Protein AF-A0A355BIR5-F1 (afdb_monomer_lite)

Secondary structure (DSSP, 8-state):
--B-SSSS-B-EEETTEE-GGGT-HHHHHHHHHH--SSSEEEEEES-GGG--TT-EEEEESSSSS---EEEEESS-SSS-EEEETTTTEEEEEGGGS-SEEEEEEEEEE--

Radius of gyration: 13.98 Å; chains: 1; bounding box: 32×30×34 Å

Structure (mmCIF, N/CA/C/O backbone):
data_AF-A0A355BIR5-F1
#
_entry.id   AF-A0A355BIR5-F1
#
loop_
_atom_site.group_PDB
_atom_site.id
_atom_site.type_symbol
_atom_site.label_atom_id
_atom_site.label_alt_id
_atom_site.label_comp_id
_atom_site.label_asym_id
_atom_site.label_entity_id
_atom_site.label_seq_id
_atom_site.pdbx_PDB_ins_code
_atom_site.Cartn_x
_atom_site.Cartn_y
_atom_site.Cartn_z
_atom_site.occupancy
_atom_site.B_iso_or_equiv
_atom_site.auth_seq_id
_atom_site.auth_comp_id
_atom_site.auth_asym_id
_atom_site.auth_atom_id
_atom_site.pdbx_PDB_model_num
ATOM 1 N N . PRO A 1 1 ? -17.491 -2.756 7.747 1.00 64.12 1 PRO A N 1
ATOM 2 C CA . PRO A 1 1 ? -17.292 -2.397 9.171 1.00 64.12 1 PRO A CA 1
ATOM 3 C C . PRO A 1 1 ? -16.373 -1.174 9.250 1.00 64.12 1 PRO A C 1
ATOM 5 O O . PRO A 1 1 ? -15.393 -1.125 8.512 1.00 64.12 1 PRO A O 1
ATOM 8 N N . PHE A 1 2 ? -16.753 -0.161 10.025 1.00 85.81 2 PHE A N 1
ATOM 9 C CA . PHE A 1 2 ? -15.992 1.082 10.154 1.00 85.81 2 PHE A CA 1
ATOM 10 C C . PHE A 1 2 ? -15.253 1.104 11.483 1.00 85.81 2 PHE A C 1
ATOM 12 O O . PHE A 1 2 ? -15.829 0.734 12.502 1.00 85.81 2 PHE A O 1
ATOM 19 N N . ASP A 1 3 ? -13.998 1.535 11.453 1.00 89.69 3 ASP A N 1
ATOM 20 C CA . ASP A 1 3 ? -13.210 1.823 12.646 1.00 89.69 3 ASP A CA 1
ATOM 21 C C . ASP A 1 3 ? -13.086 3.335 12.817 1.00 89.69 3 ASP A C 1
ATOM 23 O O . ASP A 1 3 ? -12.411 4.006 12.038 1.00 89.69 3 ASP A O 1
ATOM 27 N N . GLU A 1 4 ? -13.784 3.876 13.809 1.00 91.31 4 GLU A N 1
ATOM 28 C CA . GLU A 1 4 ? -13.843 5.314 14.102 1.00 91.31 4 GLU A CA 1
ATOM 29 C C . GLU A 1 4 ? -13.064 5.692 15.361 1.00 91.31 4 GLU A C 1
ATOM 31 O O . GLU A 1 4 ? -13.099 6.841 15.801 1.00 91.31 4 GLU A O 1
ATOM 36 N N . SER A 1 5 ? -12.376 4.734 15.974 1.00 85.81 5 SER A N 1
ATOM 37 C CA . SER A 1 5 ? -11.771 4.906 17.290 1.00 85.81 5 SER A CA 1
ATOM 38 C C . SER A 1 5 ? -10.248 5.007 17.213 1.00 85.81 5 SER A C 1
ATOM 40 O O . SER A 1 5 ? -9.628 4.539 16.268 1.00 85.81 5 SER A O 1
ATOM 42 N N . GLY A 1 6 ? -9.629 5.628 18.219 1.00 85.06 6 GLY A N 1
ATOM 43 C CA . GLY A 1 6 ? -8.170 5.738 18.295 1.00 85.06 6 GLY A CA 1
ATOM 44 C C . GLY A 1 6 ? -7.538 6.671 17.252 1.00 85.06 6 GLY A C 1
ATOM 45 O O . GLY A 1 6 ? -8.212 7.456 16.588 1.00 85.06 6 GLY A O 1
ATOM 46 N N . SER A 1 7 ? -6.205 6.616 17.158 1.00 85.62 7 SER A N 1
ATOM 47 C CA . SER A 1 7 ? -5.404 7.480 16.270 1.00 85.62 7 SER A CA 1
ATOM 48 C C . SER A 1 7 ? -5.321 6.973 14.827 1.00 85.62 7 SER A C 1
ATOM 50 O O . SER A 1 7 ? -4.964 7.731 13.927 1.00 85.62 7 SER A O 1
ATOM 52 N N . TYR A 1 8 ? -5.634 5.697 14.609 1.00 91.19 8 TYR A N 1
ATOM 53 C CA . TYR A 1 8 ? -5.654 5.046 13.308 1.00 91.19 8 TYR A CA 1
ATOM 54 C C . TYR A 1 8 ? -7.089 4.599 13.068 1.00 91.19 8 TYR A C 1
ATOM 56 O O . TYR A 1 8 ? -7.567 3.726 13.771 1.00 91.19 8 TYR A O 1
ATOM 64 N N . GLN A 1 9 ? -7.766 5.223 12.103 1.00 94.12 9 GLN A N 1
ATOM 65 C CA . GLN A 1 9 ? -9.179 4.991 11.798 1.00 94.12 9 GLN A CA 1
ATOM 66 C C . GLN A 1 9 ? -9.364 4.466 10.363 1.00 94.12 9 GLN A C 1
ATOM 68 O O . GLN A 1 9 ? -8.605 4.824 9.457 1.00 94.12 9 GLN A O 1
ATOM 73 N N . TRP A 1 10 ? -10.423 3.689 10.134 1.00 95.00 10 TRP A N 1
ATOM 74 C CA . TRP A 1 10 ? -10.822 3.129 8.839 1.00 95.00 10 TRP A CA 1
ATOM 75 C C . TRP A 1 10 ? -12.324 3.286 8.607 1.00 95.00 10 TRP A C 1
ATOM 77 O O . TRP A 1 10 ? -13.115 2.350 8.752 1.00 95.00 10 TRP A O 1
ATOM 87 N N . TYR A 1 11 ? -12.724 4.490 8.204 1.00 94.94 11 TYR A N 1
ATOM 88 C CA . TYR A 1 11 ? -14.095 4.790 7.796 1.00 94.94 11 TYR A CA 1
ATOM 89 C C . TYR A 1 11 ? -14.143 5.713 6.582 1.00 94.94 11 TYR A C 1
ATOM 91 O O . TYR A 1 11 ? -13.276 6.567 6.396 1.00 94.94 11 TYR A O 1
ATOM 99 N N . TYR A 1 12 ? -15.186 5.551 5.770 1.00 95.50 12 TYR A N 1
ATOM 100 C CA . TYR A 1 12 ? -15.477 6.421 4.637 1.00 95.50 12 TYR A CA 1
ATOM 101 C C . TYR A 1 12 ? -16.989 6.630 4.550 1.00 95.50 12 TYR A C 1
ATOM 103 O O . TYR A 1 12 ? -17.711 5.772 4.045 1.00 95.50 12 TYR A O 1
ATOM 111 N N . TYR A 1 13 ? -17.468 7.769 5.048 1.00 95.56 13 TYR A N 1
ATOM 112 C CA . TYR A 1 13 ? -18.870 8.182 4.918 1.00 95.56 13 TYR A CA 1
ATOM 113 C C . TYR A 1 13 ? -19.099 9.079 3.708 1.00 95.56 13 TYR A C 1
ATOM 115 O O . TYR A 1 13 ? -20.196 9.124 3.157 1.00 95.56 13 TYR A O 1
ATOM 123 N N . GLY A 1 14 ? -18.062 9.791 3.281 1.00 95.81 14 GLY A N 1
ATOM 124 C CA . GLY A 1 14 ? -18.094 10.654 2.115 1.00 95.81 14 GLY A CA 1
ATOM 125 C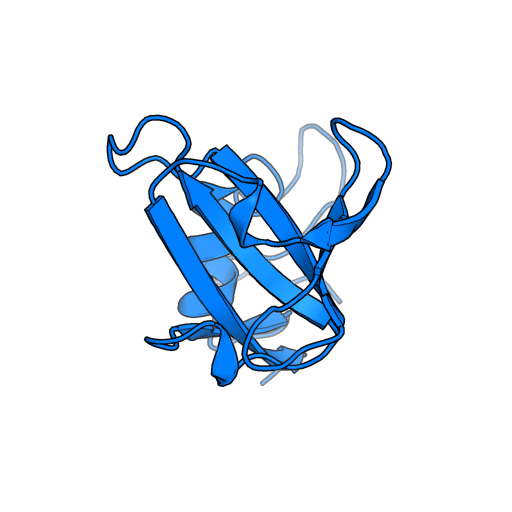 C . GLY A 1 14 ? -16.795 11.429 1.972 1.00 95.81 14 GLY A C 1
ATOM 126 O O . GLY A 1 14 ? -15.873 11.287 2.774 1.00 95.81 14 GLY A O 1
ATOM 127 N N . TYR A 1 15 ? -16.728 12.283 0.953 1.00 93.94 15 TYR A N 1
ATOM 128 C CA . TYR A 1 15 ? -15.519 13.047 0.668 1.00 93.94 15 TYR A CA 1
ATOM 129 C C . TYR A 1 15 ? -15.087 13.912 1.871 1.00 93.94 15 TYR A C 1
ATOM 131 O O . TYR A 1 15 ? -13.947 13.814 2.306 1.00 93.94 15 TYR A O 1
ATOM 139 N N . GLU A 1 16 ? -16.001 14.660 2.484 1.00 96.31 16 GLU A N 1
ATOM 140 C CA . GLU A 1 16 ? -15.688 15.514 3.645 1.00 96.31 16 GLU A CA 1
ATOM 141 C C . GLU A 1 16 ? -15.686 14.764 4.993 1.00 96.31 16 GLU A C 1
ATOM 143 O O . GLU A 1 16 ? -15.368 15.344 6.026 1.00 96.31 16 GLU A O 1
ATOM 148 N N . ASN A 1 17 ? -16.058 13.478 5.011 1.00 96.31 17 ASN A N 1
ATOM 149 C CA . ASN A 1 17 ? -16.164 12.677 6.232 1.00 96.31 17 ASN A CA 1
ATOM 150 C C . ASN A 1 17 ? -15.558 11.285 6.012 1.00 96.31 17 ASN A C 1
ATOM 152 O O . ASN A 1 17 ? -16.248 10.313 5.686 1.00 96.31 17 ASN A O 1
ATOM 156 N N . ARG A 1 18 ? -14.235 11.208 6.148 1.00 96.50 18 ARG A N 1
ATOM 157 C CA . ARG A 1 18 ? -13.452 9.982 5.987 1.00 96.50 18 ARG A CA 1
ATOM 158 C C . ARG A 1 18 ? -12.217 10.017 6.876 1.00 96.50 18 ARG A C 1
ATOM 160 O O . ARG A 1 18 ? -11.659 11.084 7.127 1.00 96.50 18 ARG A O 1
ATOM 167 N N . ALA A 1 19 ? -11.755 8.844 7.289 1.00 96.12 19 ALA A N 1
ATOM 168 C CA . ALA A 1 19 ? -10.518 8.724 8.041 1.00 96.12 19 ALA A CA 1
ATOM 169 C C . ALA A 1 19 ? -9.304 9.191 7.209 1.00 96.12 19 ALA A C 1
ATOM 171 O O . ALA A 1 19 ? -9.311 9.063 5.976 1.00 96.12 19 ALA A O 1
ATOM 172 N N . PRO A 1 20 ? -8.210 9.645 7.853 1.00 95.38 20 PRO A N 1
ATOM 173 C CA . PRO A 1 20 ? -6.969 9.998 7.161 1.00 95.38 20 PRO A CA 1
ATOM 174 C C . PRO A 1 20 ? -6.438 8.892 6.238 1.00 95.38 20 PRO A C 1
ATOM 176 O O . PRO A 1 20 ? -5.914 9.203 5.167 1.00 95.38 20 PRO A O 1
ATOM 179 N N . ALA A 1 21 ? -6.645 7.618 6.600 1.00 95.75 21 ALA A N 1
ATOM 180 C CA . ALA A 1 21 ? -6.265 6.447 5.804 1.00 95.75 21 ALA A CA 1
ATOM 181 C C . ALA A 1 21 ? -6.851 6.449 4.377 1.00 95.75 21 ALA A C 1
ATOM 183 O O . ALA A 1 21 ? -6.259 5.874 3.471 1.00 95.75 21 ALA A O 1
ATOM 184 N N . TRP A 1 22 ? -7.965 7.152 4.155 1.00 95.44 22 TRP A N 1
ATOM 185 C 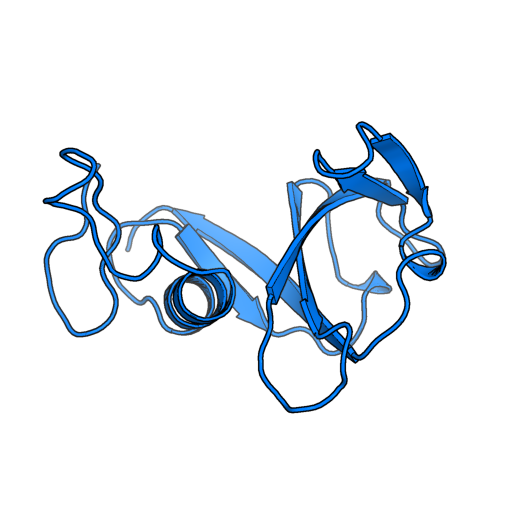CA . TRP A 1 22 ? -8.601 7.315 2.843 1.00 95.4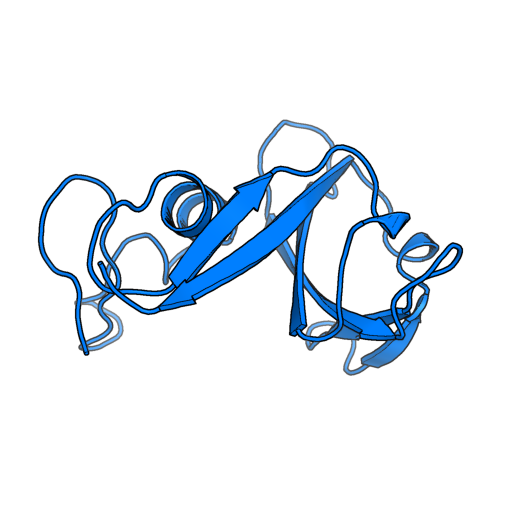4 22 TRP A CA 1
ATOM 186 C C . TRP A 1 22 ? -8.198 8.603 2.109 1.00 95.44 22 TRP A C 1
ATOM 188 O O . TRP A 1 22 ? -8.797 8.948 1.092 1.00 95.44 22 TRP A O 1
ATOM 198 N N . THR A 1 23 ? -7.222 9.354 2.626 1.00 94.25 23 THR A N 1
ATOM 199 C CA . THR A 1 23 ? -6.792 10.644 2.057 1.00 94.25 23 THR A CA 1
ATOM 200 C C . THR A 1 23 ? -5.406 10.585 1.429 1.00 94.25 23 THR A C 1
ATOM 202 O O . THR A 1 23 ? -5.157 11.279 0.447 1.00 94.25 23 THR A O 1
ATOM 205 N N . SER A 1 24 ? -4.492 9.775 1.963 1.00 93.75 24 SER A N 1
ATOM 206 C CA . SER A 1 24 ? -3.172 9.596 1.360 1.00 93.75 24 SER A CA 1
ATOM 207 C C . SER A 1 24 ? -2.602 8.213 1.641 1.00 93.75 24 SER A C 1
ATOM 209 O O . SER A 1 24 ? -2.931 7.561 2.633 1.00 93.75 24 SER A O 1
ATOM 211 N N . VAL A 1 25 ? -1.686 7.797 0.772 1.00 95.88 25 VAL A N 1
ATOM 212 C CA . VAL A 1 25 ? -0.994 6.514 0.882 1.00 95.88 25 VAL A CA 1
ATOM 213 C C . VAL A 1 25 ? -0.183 6.408 2.176 1.00 95.88 25 VAL A C 1
ATOM 215 O O . VAL A 1 25 ? -0.180 5.356 2.810 1.00 95.88 25 VAL A O 1
ATOM 218 N N . ARG A 1 26 ? 0.463 7.495 2.609 1.00 96.00 26 ARG A N 1
ATOM 219 C CA . ARG A 1 26 ? 1.174 7.543 3.892 1.00 96.00 26 ARG A CA 1
ATOM 220 C C . ARG A 1 26 ? 0.257 7.187 5.062 1.00 96.00 26 ARG A C 1
ATOM 222 O O . ARG A 1 26 ? 0.618 6.346 5.876 1.00 96.00 26 ARG A O 1
ATOM 229 N N . TRP A 1 27 ? -0.929 7.788 5.132 1.00 96.44 27 TRP A N 1
ATOM 230 C CA . TRP A 1 27 ? -1.865 7.512 6.223 1.00 96.44 27 TRP A CA 1
ATOM 231 C C . TRP A 1 27 ? -2.461 6.108 6.135 1.00 96.44 27 TRP A C 1
ATOM 233 O O . TRP A 1 27 ? -2.662 5.477 7.167 1.00 96.44 27 TRP A O 1
ATOM 243 N N . MET A 1 28 ? -2.696 5.590 4.925 1.00 96.88 28 MET A N 1
ATOM 244 C CA . MET A 1 28 ? -3.098 4.194 4.723 1.00 96.88 28 MET A CA 1
ATOM 245 C C . MET A 1 28 ? -2.030 3.222 5.239 1.00 96.88 28 MET A C 1
ATOM 247 O O . MET A 1 28 ? -2.344 2.292 5.978 1.00 96.88 28 MET A O 1
ATOM 251 N N . ARG A 1 29 ? -0.759 3.461 4.893 1.00 96.44 29 ARG A N 1
ATOM 252 C CA . ARG A 1 29 ? 0.393 2.688 5.374 1.00 96.44 29 ARG A CA 1
ATOM 253 C C . ARG A 1 29 ? 0.467 2.690 6.898 1.00 96.44 29 ARG A C 1
ATOM 255 O O . ARG A 1 29 ? 0.641 1.631 7.497 1.00 96.44 29 ARG A O 1
ATOM 262 N N . ASP A 1 30 ? 0.361 3.870 7.501 1.00 95.38 30 ASP A N 1
ATOM 263 C CA . ASP A 1 30 ? 0.465 4.026 8.949 1.00 95.38 30 ASP A CA 1
ATOM 264 C C . ASP A 1 30 ? -0.724 3.369 9.661 1.00 95.38 30 ASP A C 1
ATOM 266 O O . ASP A 1 30 ? -0.514 2.716 10.678 1.00 95.38 30 ASP A O 1
ATOM 270 N N . TYR A 1 31 ? -1.935 3.454 9.094 1.00 96.00 31 TYR A N 1
ATOM 271 C CA . TYR A 1 31 ? -3.098 2.719 9.587 1.00 96.00 31 TYR A CA 1
ATOM 272 C C . TYR A 1 31 ? -2.844 1.211 9.577 1.00 96.00 31 TYR A C 1
ATOM 274 O O . TYR A 1 31 ? -2.823 0.597 10.633 1.00 96.00 31 TYR A O 1
ATOM 282 N N . ILE A 1 32 ? -2.585 0.611 8.412 1.00 96.31 32 ILE A N 1
ATOM 283 C CA . ILE A 1 32 ? -2.487 -0.853 8.281 1.00 96.31 32 ILE A CA 1
ATOM 284 C C . ILE A 1 32 ? -1.378 -1.424 9.179 1.00 96.31 32 ILE A C 1
ATOM 286 O O . ILE A 1 32 ? -1.553 -2.491 9.759 1.00 96.31 32 ILE A O 1
ATOM 290 N N . GLY A 1 33 ? -0.249 -0.719 9.298 1.00 95.25 33 GLY A N 1
ATOM 291 C CA . GLY A 1 33 ? 0.902 -1.181 10.077 1.00 95.25 33 GLY A CA 1
ATOM 292 C C . GLY A 1 33 ? 0.815 -0.953 11.589 1.00 95.25 33 GLY A C 1
ATOM 293 O O . GLY A 1 33 ? 1.618 -1.533 12.314 1.00 95.25 33 GLY A O 1
ATOM 294 N N . ASN A 1 34 ? -0.099 -0.102 12.068 1.00 93.69 34 ASN A N 1
ATOM 295 C CA . ASN A 1 34 ? -0.244 0.209 13.498 1.00 93.69 34 ASN A CA 1
ATOM 296 C C . ASN A 1 34 ? -1.654 -0.044 14.043 1.00 93.69 34 ASN A C 1
ATOM 298 O O . ASN A 1 34 ? -1.883 0.156 15.237 1.00 93.69 34 ASN A O 1
ATOM 302 N N . ASN A 1 35 ? -2.601 -0.437 13.192 1.00 91.50 35 ASN A N 1
ATOM 303 C CA . ASN A 1 35 ? -3.926 -0.826 13.627 1.00 91.50 35 ASN A CA 1
ATOM 304 C C . ASN A 1 35 ? -3.811 -2.015 14.593 1.00 91.50 35 ASN A C 1
ATOM 306 O O . ASN A 1 35 ? -3.009 -2.925 14.399 1.00 91.50 35 ASN A O 1
ATOM 310 N N . THR A 1 36 ? -4.599 -1.969 15.660 1.00 88.19 36 THR A N 1
ATOM 311 C CA . THR A 1 36 ? -4.801 -3.081 16.606 1.00 88.19 36 THR A CA 1
ATOM 312 C C . THR A 1 36 ? -6.291 -3.370 16.785 1.00 88.19 36 THR A C 1
ATOM 314 O O . THR A 1 36 ? -6.695 -4.037 17.736 1.00 88.19 36 THR A O 1
ATOM 317 N N . GLY A 1 37 ? -7.099 -2.725 15.948 1.00 87.56 37 GLY A N 1
ATOM 318 C CA . GLY A 1 37 ? -8.533 -2.598 16.028 1.00 87.56 37 GLY A CA 1
ATOM 319 C C . GLY A 1 37 ? -9.241 -3.256 14.845 1.00 87.56 37 GLY A C 1
ATOM 320 O O . GLY A 1 37 ? -8.678 -4.022 14.053 1.00 87.56 37 GLY A O 1
ATOM 321 N N . LEU A 1 38 ? -10.515 -2.893 14.700 1.00 90.56 38 LEU A N 1
ATOM 322 C CA . LEU A 1 38 ? -11.323 -3.274 13.553 1.00 90.56 38 LEU A CA 1
ATOM 323 C C . LEU A 1 38 ? -10.695 -2.717 12.270 1.00 90.56 38 LEU A C 1
ATOM 325 O O . LEU A 1 38 ? -10.197 -1.609 12.294 1.00 90.56 38 LEU A O 1
ATOM 329 N N . GLY A 1 39 ? -10.735 -3.440 11.147 1.00 92.25 39 GLY A N 1
ATOM 330 C CA . GLY A 1 39 ? -10.142 -2.973 9.884 1.00 92.25 39 GLY A CA 1
ATOM 331 C C . GLY A 1 39 ? -8.958 -3.821 9.411 1.00 92.25 39 GLY A C 1
ATOM 332 O O . GLY A 1 39 ? -8.636 -4.826 10.048 1.00 92.25 39 GLY A O 1
ATOM 333 N N . PRO A 1 40 ? -8.335 -3.475 8.268 1.00 94.56 40 PRO A N 1
ATOM 334 C CA . PRO A 1 40 ? -7.166 -4.191 7.772 1.00 94.56 40 PRO A CA 1
ATOM 335 C C . PRO A 1 40 ? -5.976 -4.013 8.716 1.00 94.56 40 PRO A C 1
ATOM 337 O O . PRO A 1 40 ? -5.643 -2.899 9.116 1.00 94.56 40 PRO A O 1
ATOM 340 N N . ASN A 1 41 ? -5.335 -5.129 9.038 1.00 95.38 41 ASN A N 1
ATOM 341 C CA . ASN A 1 41 ? -4.114 -5.184 9.825 1.00 95.38 41 ASN A CA 1
ATOM 342 C C . ASN A 1 41 ? -2.998 -5.788 8.971 1.00 95.38 41 ASN A C 1
ATOM 344 O O . ASN A 1 41 ? -3.243 -6.646 8.115 1.00 95.38 41 ASN A O 1
ATOM 348 N N . GLY A 1 42 ? -1.769 -5.345 9.204 1.00 96.50 42 GLY A N 1
ATOM 349 C CA . GLY A 1 42 ? -0.613 -5.888 8.515 1.00 96.50 42 GLY A CA 1
ATOM 350 C C . GLY A 1 42 ? 0.693 -5.662 9.256 1.00 96.50 42 GLY A C 1
ATOM 351 O O . GLY A 1 42 ? 0.793 -4.864 10.184 1.00 96.50 42 GLY A O 1
ATOM 352 N N . GLN A 1 43 ? 1.717 -6.387 8.823 1.00 97.06 43 GLN A N 1
ATOM 353 C CA . GLN A 1 43 ? 3.058 -6.329 9.387 1.00 97.06 43 GLN A CA 1
ATOM 354 C C . GLN A 1 43 ? 4.059 -5.902 8.323 1.00 97.06 43 GLN A C 1
ATOM 356 O O . GLN A 1 43 ? 4.029 -6.379 7.186 1.00 97.06 43 GLN A O 1
ATOM 361 N N . PHE A 1 44 ? 4.980 -5.018 8.703 1.00 97.94 44 PHE A N 1
ATOM 362 C CA . PHE A 1 44 ? 6.099 -4.670 7.839 1.00 97.94 44 PHE A CA 1
ATOM 363 C C . PHE A 1 44 ? 7.054 -5.855 7.716 1.00 97.94 44 PHE A C 1
ATOM 365 O O . PHE A 1 44 ? 7.544 -6.378 8.717 1.00 97.94 44 PHE A O 1
ATOM 372 N N . VAL A 1 45 ? 7.356 -6.236 6.478 1.00 97.75 45 VAL A N 1
ATOM 373 C CA . VAL A 1 45 ? 8.343 -7.274 6.169 1.00 97.75 45 VAL A CA 1
ATOM 374 C C . VAL A 1 45 ? 9.547 -6.660 5.461 1.00 97.75 45 VAL A C 1
ATOM 376 O O . VAL A 1 45 ? 9.447 -5.643 4.776 1.00 97.75 45 VAL A O 1
ATOM 379 N N . SER A 1 46 ? 10.720 -7.262 5.639 1.00 95.75 46 SER A N 1
ATOM 380 C CA . SER A 1 46 ? 11.982 -6.720 5.116 1.00 95.75 46 SER A CA 1
ATOM 381 C C . SER A 1 46 ? 12.220 -7.029 3.637 1.00 95.75 46 SER A C 1
ATOM 383 O O . SER A 1 46 ? 13.054 -6.384 3.003 1.00 95.75 46 SER A O 1
ATOM 385 N N . SER A 1 47 ? 11.504 -8.007 3.078 1.00 95.56 47 SER A N 1
ATOM 386 C CA . SER A 1 47 ? 11.736 -8.519 1.731 1.00 95.56 47 SER A CA 1
ATOM 387 C C . SER A 1 47 ? 10.428 -8.681 0.960 1.00 95.56 47 SER A C 1
ATOM 389 O O . SER A 1 47 ? 9.463 -9.214 1.513 1.00 95.56 47 SER A O 1
ATOM 391 N N . PRO A 1 48 ? 10.398 -8.326 -0.338 1.00 96.25 48 PRO A N 1
ATOM 392 C CA . PRO A 1 48 ? 9.233 -8.570 -1.179 1.00 96.25 48 PRO A CA 1
ATOM 393 C C . PRO A 1 48 ? 8.985 -10.070 -1.416 1.00 96.25 48 PRO A C 1
ATOM 395 O O . PRO A 1 48 ? 7.875 -10.452 -1.767 1.00 96.25 48 PRO A O 1
ATOM 398 N N . ALA A 1 49 ? 9.985 -10.931 -1.188 1.00 95.31 49 ALA A N 1
ATOM 399 C CA . ALA A 1 49 ? 9.836 -12.382 -1.308 1.00 95.31 49 ALA A CA 1
ATOM 400 C C . ALA A 1 49 ? 8.968 -13.001 -0.197 1.00 95.31 49 ALA A C 1
ATOM 402 O O . ALA A 1 49 ? 8.523 -14.136 -0.341 1.00 95.31 49 ALA A O 1
ATOM 403 N N . SER A 1 50 ? 8.743 -12.275 0.902 1.00 96.25 50 SER A N 1
ATOM 404 C CA . SER A 1 50 ? 7.852 -12.690 1.993 1.00 96.25 50 SER A CA 1
ATOM 405 C C . SER A 1 50 ? 6.385 -12.350 1.733 1.00 96.25 50 SER A C 1
ATOM 407 O O . SER A 1 50 ? 5.537 -12.737 2.529 1.00 96.25 50 SER A O 1
ATOM 409 N N . LEU A 1 51 ? 6.091 -11.604 0.666 1.00 98.12 51 LEU A N 1
ATOM 410 C CA . LEU A 1 51 ? 4.736 -11.175 0.354 1.00 98.12 51 LEU A CA 1
ATOM 411 C C . LEU A 1 51 ? 3.941 -12.276 -0.346 1.00 98.12 51 LEU A C 1
ATOM 413 O O . LEU A 1 51 ? 4.489 -13.078 -1.104 1.00 98.12 51 LEU A O 1
ATOM 417 N N . LEU A 1 52 ? 2.632 -12.257 -0.128 1.00 98.31 52 LEU A N 1
ATOM 418 C CA . LEU A 1 52 ? 1.631 -13.113 -0.750 1.00 98.31 52 LEU A CA 1
ATOM 419 C C . LEU A 1 52 ? 0.730 -12.300 -1.687 1.00 98.31 52 LEU A C 1
ATOM 421 O O . LEU A 1 52 ? 0.684 -11.072 -1.632 1.00 98.31 52 LEU A O 1
ATOM 425 N N . THR A 1 53 ? -0.009 -12.983 -2.564 1.00 98.19 53 THR A N 1
ATOM 426 C CA . THR A 1 53 ? -1.040 -12.339 -3.391 1.00 98.19 53 THR A CA 1
ATOM 427 C C . THR A 1 53 ? -2.022 -11.561 -2.513 1.00 98.19 53 THR A C 1
ATOM 429 O O . THR A 1 53 ? -2.546 -12.100 -1.541 1.00 98.19 53 THR A O 1
ATOM 432 N N . GLY A 1 54 ? -2.290 -10.306 -2.877 1.00 97.56 54 GLY A N 1
ATOM 433 C CA . GLY A 1 54 ? -3.152 -9.397 -2.118 1.00 97.56 54 GLY A CA 1
ATOM 434 C C . GLY A 1 54 ? -2.412 -8.492 -1.130 1.00 97.56 54 GLY A C 1
ATOM 435 O O . GLY A 1 54 ? -2.978 -7.481 -0.717 1.00 97.56 54 GLY A O 1
ATOM 436 N N . ASP A 1 55 ? -1.153 -8.789 -0.801 1.00 98.38 55 ASP A N 1
ATOM 437 C CA . ASP A 1 55 ? -0.337 -7.908 0.033 1.00 98.38 55 ASP A CA 1
ATOM 438 C C . ASP A 1 55 ? -0.056 -6.568 -0.653 1.00 98.38 55 ASP A C 1
ATOM 440 O O . ASP A 1 55 ? -0.112 -6.439 -1.879 1.00 98.38 55 ASP A O 1
ATOM 444 N N . ILE A 1 56 ? 0.277 -5.553 0.144 1.00 98.06 56 ILE A N 1
ATOM 445 C CA . ILE A 1 56 ? 0.398 -4.175 -0.331 1.00 98.06 56 ILE A CA 1
ATOM 446 C C . ILE A 1 56 ? 1.858 -3.737 -0.295 1.00 98.06 56 ILE A C 1
ATOM 448 O O . ILE A 1 56 ? 2.568 -3.904 0.702 1.00 98.06 56 ILE A O 1
ATOM 452 N N . VAL A 1 57 ? 2.295 -3.100 -1.379 1.00 98.00 57 VAL A N 1
ATOM 453 C CA . VAL A 1 57 ? 3.574 -2.394 -1.432 1.00 98.00 57 VAL A CA 1
ATOM 454 C C . VAL A 1 57 ? 3.316 -0.902 -1.528 1.00 98.00 57 VAL A C 1
ATOM 456 O O . VAL A 1 57 ? 2.732 -0.412 -2.495 1.00 98.00 57 VAL A O 1
ATOM 459 N N . HIS A 1 58 ? 3.793 -0.176 -0.524 1.00 97.44 58 HIS A N 1
ATOM 460 C CA . HIS A 1 58 ? 3.814 1.277 -0.518 1.00 97.44 58 HIS A CA 1
ATOM 461 C C . HIS A 1 58 ? 5.123 1.772 -1.115 1.00 97.44 58 HIS A C 1
ATOM 463 O O . HIS A 1 58 ? 6.195 1.275 -0.771 1.00 97.44 58 HIS A O 1
ATOM 469 N N . ILE A 1 59 ? 5.038 2.764 -1.992 1.00 96.88 59 ILE A N 1
ATOM 470 C CA . ILE A 1 59 ? 6.163 3.291 -2.755 1.00 96.88 59 ILE A CA 1
ATOM 471 C C . ILE A 1 59 ? 6.310 4.781 -2.474 1.00 96.88 59 ILE A C 1
ATOM 473 O O . ILE A 1 59 ? 5.355 5.560 -2.541 1.00 96.88 59 ILE A O 1
ATOM 477 N N . ASP A 1 60 ? 7.537 5.146 -2.149 1.00 97.06 60 ASP A N 1
ATOM 478 C CA . ASP A 1 60 ? 8.027 6.508 -2.096 1.00 97.06 60 ASP A CA 1
ATOM 479 C C . ASP A 1 60 ? 8.889 6.739 -3.343 1.00 97.06 60 ASP A C 1
ATOM 481 O O . ASP A 1 60 ? 10.047 6.314 -3.423 1.00 97.06 60 ASP A O 1
ATOM 485 N N . TRP A 1 61 ? 8.284 7.378 -4.344 1.00 94.38 61 TRP A N 1
ATOM 486 C CA . TRP A 1 61 ? 8.918 7.649 -5.632 1.00 94.38 61 TRP A CA 1
ATOM 487 C C . TRP A 1 61 ? 10.096 8.623 -5.530 1.00 94.38 61 TRP A C 1
ATOM 489 O O . TRP A 1 61 ? 11.031 8.522 -6.324 1.00 94.38 61 TRP A O 1
ATOM 499 N N . THR A 1 62 ? 10.062 9.546 -4.567 1.00 93.69 62 THR A N 1
ATOM 500 C CA . THR A 1 62 ? 11.052 10.619 -4.392 1.00 93.69 62 THR A CA 1
ATOM 501 C C . THR A 1 62 ? 12.118 10.275 -3.355 1.00 93.69 62 THR A C 1
ATOM 503 O O . THR A 1 62 ? 13.160 10.923 -3.325 1.00 93.69 62 THR A O 1
ATOM 506 N N . SER A 1 63 ? 11.915 9.210 -2.573 1.00 91.75 63 SER A N 1
ATOM 507 C CA . SER A 1 63 ? 12.797 8.789 -1.474 1.00 91.75 63 SER A CA 1
ATOM 508 C C . SER A 1 63 ? 13.013 9.889 -0.426 1.00 91.75 63 SER A C 1
ATOM 510 O O . SER A 1 63 ? 14.099 10.014 0.138 1.00 91.75 63 SER A O 1
ATOM 512 N N . ASP A 1 64 ? 11.976 10.689 -0.170 1.00 93.50 64 ASP A N 1
ATOM 513 C CA . ASP A 1 64 ? 11.950 11.757 0.840 1.00 93.50 64 ASP A CA 1
ATOM 514 C C . ASP A 1 64 ? 11.261 11.329 2.154 1.00 93.50 64 ASP A C 1
ATOM 516 O O . ASP A 1 64 ? 11.138 12.116 3.095 1.00 93.50 64 ASP A O 1
ATOM 520 N N . GLY A 1 65 ? 10.832 10.068 2.236 1.00 90.81 65 GLY A N 1
ATOM 521 C CA . GLY A 1 65 ? 10.086 9.488 3.347 1.00 90.81 65 GLY A CA 1
ATOM 522 C C . GLY A 1 65 ? 8.565 9.615 3.212 1.00 90.81 65 GLY A C 1
ATOM 523 O O . GLY A 1 65 ? 7.841 9.146 4.097 1.00 90.81 65 GLY A O 1
ATOM 524 N N . LEU A 1 66 ? 8.047 10.222 2.139 1.00 93.94 66 LEU A N 1
ATOM 525 C CA . LEU A 1 66 ? 6.617 10.417 1.903 1.00 93.94 66 LEU A CA 1
ATOM 526 C C . LEU A 1 66 ? 6.078 9.411 0.883 1.00 93.94 66 LEU A C 1
ATOM 528 O O . LEU A 1 66 ? 5.994 9.663 -0.319 1.00 93.94 66 LEU A O 1
ATOM 532 N N . PHE A 1 67 ? 5.599 8.277 1.396 1.00 96.19 67 PHE A N 1
ATOM 533 C CA . PHE A 1 67 ? 4.890 7.281 0.596 1.00 96.19 67 PHE A CA 1
ATOM 534 C C . PHE A 1 67 ? 3.655 7.886 -0.079 1.00 96.19 67 PHE A C 1
ATOM 536 O O . PHE A 1 67 ? 2.735 8.376 0.583 1.00 96.19 67 PHE A O 1
ATOM 543 N N . ASN A 1 68 ? 3.635 7.826 -1.408 1.00 94.88 68 ASN A N 1
ATOM 544 C CA . ASN A 1 68 ? 2.654 8.517 -2.244 1.00 94.88 68 ASN A CA 1
ATOM 545 C C . ASN A 1 68 ? 2.011 7.603 -3.299 1.00 94.88 68 ASN A C 1
ATOM 547 O O . ASN A 1 68 ? 1.096 8.027 -4.002 1.00 94.88 68 ASN A O 1
ATOM 551 N N . HIS A 1 69 ? 2.419 6.333 -3.364 1.00 95.81 69 HIS A N 1
ATOM 552 C CA . HIS A 1 69 ? 1.829 5.354 -4.267 1.00 95.81 69 HIS A CA 1
ATOM 553 C C . HIS A 1 69 ? 1.694 3.977 -3.611 1.00 95.81 69 HIS A C 1
ATOM 555 O O . HIS A 1 69 ? 2.515 3.597 -2.779 1.00 95.81 69 HIS A O 1
ATOM 561 N N . ALA A 1 70 ? 0.657 3.229 -3.978 1.00 96.19 70 ALA A N 1
ATOM 562 C CA . ALA A 1 70 ? 0.396 1.891 -3.462 1.00 96.19 70 ALA A CA 1
ATOM 563 C C . ALA A 1 70 ? 0.037 0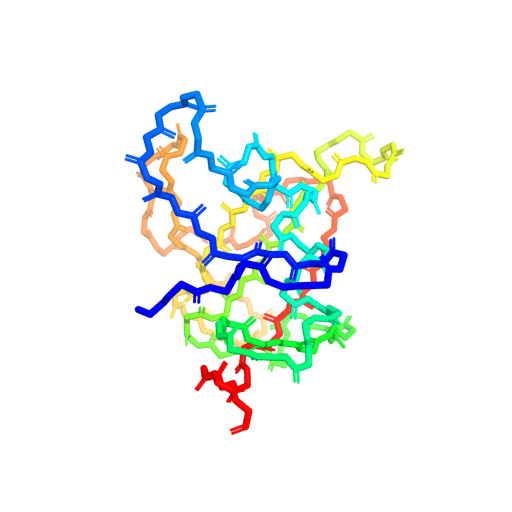.950 -4.611 1.00 96.19 70 ALA A C 1
ATOM 565 O O . ALA A 1 70 ? -0.707 1.326 -5.517 1.00 96.19 70 ALA A O 1
ATOM 566 N N . VAL A 1 71 ? 0.555 -0.272 -4.551 1.00 97.31 71 VAL A N 1
ATOM 567 C CA . VAL A 1 71 ? 0.246 -1.357 -5.489 1.00 97.31 71 VAL A CA 1
ATOM 568 C C . VAL A 1 71 ? -0.016 -2.644 -4.717 1.00 97.31 71 VAL A C 1
ATOM 570 O O . VAL A 1 71 ? 0.441 -2.794 -3.582 1.00 97.31 71 VAL A O 1
ATOM 573 N N . VAL A 1 72 ? -0.739 -3.572 -5.337 1.00 97.94 72 VAL A N 1
ATOM 574 C CA . VAL A 1 72 ? -1.109 -4.856 -4.725 1.00 97.94 72 VAL A CA 1
ATOM 575 C C . VAL A 1 72 ? -0.345 -5.982 -5.408 1.00 97.94 72 VAL A C 1
ATOM 577 O O . VAL A 1 72 ? -0.262 -6.007 -6.636 1.00 97.94 72 VAL A O 1
ATOM 580 N N . ILE A 1 73 ? 0.214 -6.910 -4.632 1.00 98.38 73 ILE A N 1
ATOM 581 C CA . ILE A 1 73 ? 0.900 -8.095 -5.153 1.00 98.38 73 ILE A CA 1
ATOM 582 C C . ILE A 1 73 ? -0.097 -8.979 -5.901 1.00 98.38 73 ILE A C 1
ATOM 584 O O . ILE A 1 73 ? -1.101 -9.420 -5.343 1.00 98.38 73 ILE A O 1
ATOM 588 N N . TYR A 1 74 ? 0.221 -9.267 -7.160 1.00 98.06 74 TYR A N 1
ATOM 589 C CA . TYR A 1 74 ? -0.523 -10.192 -8.003 1.00 98.06 74 TYR A CA 1
ATOM 590 C C . TYR A 1 74 ? 0.131 -11.577 -7.966 1.00 98.06 74 TYR A C 1
ATOM 592 O O . TYR A 1 74 ? -0.432 -12.497 -7.371 1.00 98.06 74 TYR A O 1
ATOM 600 N N . ASN A 1 75 ? 1.358 -11.700 -8.490 1.00 98.19 75 ASN A N 1
ATOM 601 C CA . ASN A 1 75 ? 2.158 -12.922 -8.390 1.00 98.19 75 ASN A CA 1
ATOM 602 C C . ASN A 1 75 ? 3.322 -12.725 -7.398 1.00 98.19 75 ASN A C 1
ATOM 604 O O . ASN A 1 75 ? 4.186 -11.882 -7.653 1.00 98.19 75 ASN A O 1
ATOM 608 N N . PRO A 1 76 ? 3.373 -13.468 -6.274 1.00 98.06 76 PRO A N 1
ATOM 609 C CA . PRO A 1 76 ? 4.461 -13.386 -5.301 1.00 98.06 76 PRO A CA 1
ATOM 610 C C . PRO A 1 76 ? 5.710 -14.156 -5.758 1.00 98.06 76 PRO A C 1
ATOM 612 O O . PRO A 1 76 ? 5.694 -14.888 -6.748 1.00 98.06 76 PRO A O 1
ATOM 615 N N . GLY A 1 77 ? 6.805 -14.019 -5.007 1.00 95.94 77 GLY A N 1
ATOM 616 C CA . GLY A 1 77 ? 8.053 -14.754 -5.226 1.00 95.94 77 GLY A CA 1
ATOM 617 C C . GLY A 1 77 ? 9.277 -13.846 -5.320 1.00 95.94 77 GLY A C 1
ATOM 618 O O . GLY A 1 77 ? 9.272 -12.711 -4.853 1.00 95.94 77 GLY A O 1
ATOM 619 N N . SER A 1 78 ? 10.356 -14.349 -5.925 1.00 94.12 78 SER A N 1
ATOM 620 C CA . SER A 1 78 ? 11.629 -13.619 -6.043 1.00 94.12 78 SER A CA 1
ATOM 621 C C . SER A 1 78 ? 11.582 -12.448 -7.029 1.00 94.12 78 SER A C 1
ATOM 623 O O . SER A 1 78 ? 12.347 -11.495 -6.893 1.00 94.12 78 SER A O 1
ATOM 625 N N . SER A 1 79 ? 10.680 -12.499 -8.011 1.00 95.75 79 SER A N 1
ATOM 626 C CA . SER A 1 79 ? 10.417 -11.415 -8.959 1.00 95.75 79 SER A CA 1
ATOM 627 C C . SER A 1 79 ? 8.916 -11.130 -8.987 1.00 95.75 79 SER A C 1
ATOM 629 O O . SER A 1 79 ? 8.233 -11.522 -9.933 1.00 95.75 79 SER A O 1
ATOM 631 N N . PRO A 1 80 ? 8.379 -10.519 -7.918 1.00 97.69 80 PRO A N 1
ATOM 632 C CA . PRO A 1 80 ? 6.947 -10.382 -7.776 1.00 97.69 80 PRO A CA 1
ATOM 633 C C . PRO A 1 80 ? 6.389 -9.381 -8.780 1.00 97.69 80 PRO A C 1
ATOM 635 O O . PRO A 1 80 ? 7.058 -8.418 -9.189 1.00 97.69 80 PRO A O 1
ATOM 638 N N . THR A 1 81 ? 5.136 -9.598 -9.147 1.00 98.06 81 THR A N 1
ATOM 639 C CA . THR A 1 81 ? 4.373 -8.704 -10.009 1.00 98.06 81 THR A CA 1
ATOM 640 C C . THR A 1 81 ? 3.183 -8.124 -9.268 1.00 98.06 81 THR A C 1
ATOM 642 O O . THR A 1 81 ? 2.766 -8.629 -8.224 1.00 98.06 81 THR A O 1
ATOM 645 N N . VAL A 1 82 ? 2.661 -7.017 -9.784 1.00 97.94 82 VAL A N 1
ATOM 646 C CA . VAL A 1 82 ? 1.625 -6.224 -9.133 1.00 97.94 82 VAL A CA 1
ATOM 647 C C . VAL A 1 82 ? 0.500 -5.862 -10.085 1.00 97.94 82 VAL A C 1
ATOM 649 O O . VAL A 1 82 ? 0.668 -5.858 -11.308 1.00 97.94 82 VAL A O 1
ATOM 652 N N . SER A 1 83 ? -0.632 -5.509 -9.489 1.00 97.12 83 SER A N 1
ATOM 653 C CA . SER A 1 83 ? -1.694 -4.745 -10.133 1.00 97.12 83 SER A CA 1
ATOM 654 C C . SER A 1 83 ? -1.708 -3.304 -9.620 1.00 97.12 83 SER A 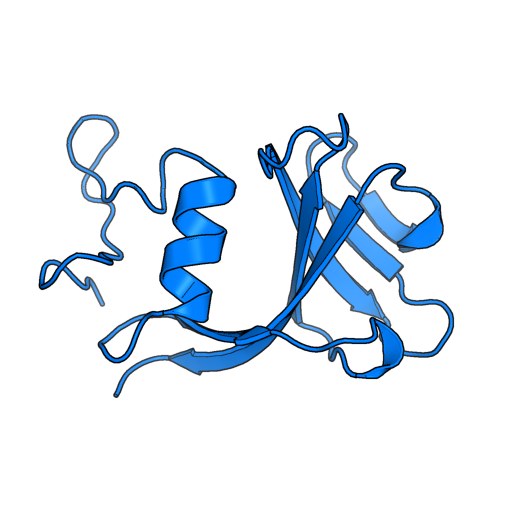C 1
ATOM 656 O O . SER A 1 83 ? -1.501 -3.063 -8.425 1.00 97.12 83 SER A O 1
ATOM 658 N N . GLY A 1 84 ? -1.994 -2.351 -10.503 1.00 92.88 84 GLY A N 1
ATOM 659 C CA . GLY A 1 84 ? -2.067 -0.928 -10.171 1.00 92.88 84 GLY A CA 1
ATOM 660 C C . GLY A 1 84 ? -2.914 -0.145 -11.171 1.00 92.88 84 GLY A C 1
ATOM 661 O O . GLY A 1 84 ? -3.147 -0.605 -12.281 1.00 92.88 84 GLY A O 1
ATOM 662 N N . HIS A 1 85 ? -3.374 1.040 -10.766 1.00 90.00 85 HIS A N 1
ATOM 663 C CA . HIS A 1 85 ? -4.350 1.828 -11.533 1.00 90.00 85 HIS A CA 1
ATOM 664 C C . HIS A 1 85 ? -3.748 3.040 -12.264 1.00 90.00 85 HIS A C 1
ATOM 666 O O . HIS A 1 85 ? -4.195 3.394 -13.342 1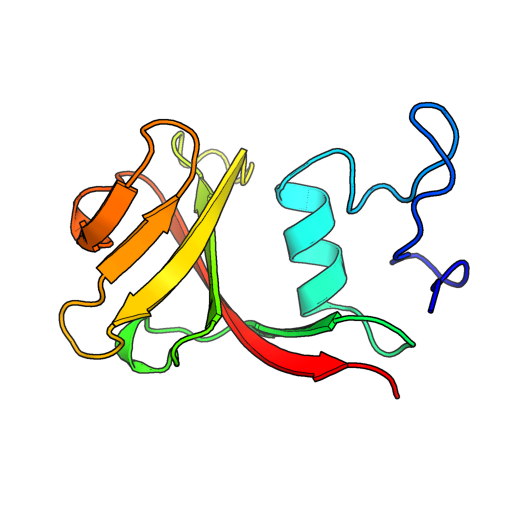.00 90.00 85 HIS A O 1
ATOM 672 N N . THR A 1 86 ? -2.705 3.694 -11.732 1.00 82.31 86 THR A N 1
ATOM 673 C CA . THR A 1 86 ? -2.148 4.908 -12.378 1.00 82.31 86 THR A CA 1
ATOM 674 C C . THR A 1 86 ? -1.695 4.671 -13.821 1.00 82.31 86 THR A C 1
ATOM 676 O O . THR A 1 86 ? -1.822 5.563 -14.651 1.00 82.31 86 THR A O 1
ATOM 679 N N . GLU A 1 87 ? -1.196 3.473 -14.116 1.00 84.69 87 GLU A N 1
ATOM 680 C CA . GLU A 1 87 ? -0.861 3.036 -15.473 1.00 84.69 87 GLU A CA 1
ATOM 681 C C . GLU A 1 87 ? -1.634 1.766 -15.859 1.00 84.69 87 GLU A C 1
ATOM 683 O O . GLU A 1 87 ? -1.072 0.948 -16.578 1.00 84.69 87 GLU A O 1
ATOM 688 N N . ASP A 1 88 ? -2.849 1.570 -15.322 1.00 92.25 88 ASP A N 1
ATOM 689 C CA . ASP A 1 88 ? -3.706 0.382 -15.500 1.00 92.25 88 ASP A CA 1
ATOM 690 C C . ASP A 1 88 ? -2.938 -0.887 -15.882 1.00 92.25 88 ASP A C 1
ATOM 692 O O . ASP A 1 88 ? -2.768 -1.236 -17.053 1.00 92.25 88 ASP A O 1
ATOM 696 N N . CYS A 1 89 ? -2.429 -1.584 -14.873 1.00 92.44 89 CYS A N 1
ATOM 697 C CA . CYS A 1 89 ? -1.562 -2.726 -15.080 1.00 92.44 89 CYS A CA 1
ATOM 698 C C . CYS A 1 89 ? -2.008 -3.940 -14.268 1.00 92.44 89 CYS A C 1
ATOM 700 O O . CYS A 1 89 ? -2.492 -3.840 -13.138 1.00 92.44 89 CYS A O 1
ATOM 702 N N . LEU A 1 90 ? -1.783 -5.104 -14.867 1.00 95.25 90 LEU A N 1
ATOM 703 C CA . LEU A 1 90 ? -1.840 -6.416 -14.244 1.00 95.25 90 LEU A CA 1
ATOM 704 C C . LEU A 1 90 ? -0.523 -7.121 -14.573 1.00 95.25 90 LEU A C 1
ATOM 706 O O . LEU A 1 90 ? -0.008 -6.969 -15.679 1.00 95.25 90 LEU A O 1
ATOM 710 N N . ASP A 1 91 ? 0.022 -7.873 -13.622 1.00 96.44 91 ASP A N 1
ATOM 711 C CA . ASP A 1 91 ? 1.258 -8.644 -13.802 1.00 96.44 91 ASP A CA 1
ATOM 712 C C . ASP A 1 91 ? 2.506 -7.800 -14.160 1.00 96.44 91 ASP A C 1
ATOM 714 O O . ASP A 1 91 ? 3.494 -8.288 -14.713 1.00 96.44 91 ASP A O 1
ATOM 718 N N . LYS A 1 92 ? 2.517 -6.511 -13.794 1.00 96.75 92 LYS A N 1
ATOM 719 C CA . LYS A 1 92 ? 3.695 -5.648 -13.972 1.00 96.75 92 LYS A CA 1
ATOM 720 C C . LYS A 1 92 ? 4.737 -5.974 -12.908 1.00 96.75 92 LYS A C 1
ATOM 722 O O . LYS A 1 92 ? 4.412 -6.037 -11.728 1.00 96.75 92 LYS A O 1
ATOM 727 N N . ARG A 1 93 ? 6.010 -6.137 -13.282 1.00 97.06 93 ARG A N 1
ATOM 728 C CA . ARG A 1 93 ? 7.082 -6.408 -12.304 1.00 97.06 93 ARG A CA 1
ATOM 729 C C . ARG A 1 93 ? 7.188 -5.286 -11.273 1.00 97.06 93 ARG A C 1
ATOM 731 O O . ARG A 1 93 ? 7.312 -4.117 -11.642 1.00 97.06 93 ARG A O 1
ATOM 738 N N . LEU A 1 94 ? 7.263 -5.642 -9.989 1.00 96.94 94 LEU A N 1
ATOM 739 C CA . LEU A 1 94 ? 7.462 -4.676 -8.903 1.00 96.94 94 LEU A CA 1
ATOM 740 C C . LEU A 1 94 ? 8.767 -3.880 -9.075 1.00 96.94 94 LEU A C 1
ATOM 742 O O . LEU A 1 94 ? 8.838 -2.704 -8.725 1.00 96.94 94 LEU A O 1
ATOM 746 N N . SER A 1 95 ? 9.791 -4.496 -9.671 1.00 96.12 95 SER A N 1
ATOM 747 C CA . SER A 1 95 ? 11.076 -3.852 -9.967 1.00 96.12 95 SER A CA 1
ATOM 748 C C . SER A 1 95 ? 10.984 -2.711 -10.987 1.00 96.12 95 SER A C 1
ATOM 750 O O . SER A 1 95 ? 11.915 -1.920 -11.079 1.00 96.12 95 SER A O 1
ATOM 752 N N . CYS A 1 96 ? 9.897 -2.617 -11.761 1.00 94.69 96 CYS A N 1
ATOM 753 C CA . CYS A 1 96 ? 9.672 -1.510 -12.695 1.00 94.69 96 CYS A CA 1
ATOM 754 C C . CYS A 1 96 ? 9.203 -0.226 -11.999 1.00 94.69 96 CYS A C 1
ATOM 756 O O . CYS A 1 96 ? 9.207 0.828 -12.626 1.00 94.69 96 CYS A O 1
ATOM 758 N N . TYR A 1 97 ? 8.796 -0.304 -10.731 1.00 93.94 97 TYR A N 1
ATOM 759 C CA . TYR A 1 97 ? 8.487 0.871 -9.929 1.00 93.94 97 TYR A CA 1
ATOM 760 C C . TYR A 1 97 ? 9.780 1.357 -9.254 1.00 93.94 97 TYR A C 1
ATOM 762 O O . TYR A 1 97 ? 10.340 0.615 -8.440 1.00 93.94 97 TYR A O 1
ATOM 770 N N . PRO A 1 98 ? 10.302 2.553 -9.570 1.00 93.44 98 PRO A N 1
ATOM 771 C CA . PRO A 1 98 ? 11.466 3.121 -8.896 1.00 93.44 98 PRO A CA 1
ATOM 772 C C . PRO A 1 98 ? 11.123 3.566 -7.464 1.00 93.44 98 PRO A C 1
ATOM 774 O O . PRO A 1 98 ? 10.001 3.396 -6.988 1.00 93.44 98 PRO A O 1
ATOM 777 N N . GLY A 1 99 ? 12.119 4.100 -6.760 1.00 95.00 99 GLY A N 1
ATOM 778 C CA . GLY A 1 99 ? 11.945 4.626 -5.410 1.00 95.00 99 GLY A CA 1
ATOM 779 C C . GLY A 1 99 ? 11.959 3.570 -4.304 1.00 95.00 99 GLY A C 1
ATOM 780 O O . GLY A 1 99 ? 12.097 2.357 -4.539 1.00 95.00 99 GLY A O 1
ATOM 781 N N . THR A 1 100 ? 11.834 4.066 -3.077 1.00 96.88 100 THR A N 1
ATOM 782 C CA . THR A 1 100 ? 11.888 3.275 -1.845 1.00 96.88 100 THR A CA 1
ATOM 783 C C . THR A 1 100 ? 10.560 2.559 -1.620 1.00 96.88 100 THR A C 1
ATOM 785 O O . THR A 1 100 ? 9.495 3.088 -1.931 1.00 96.88 100 THR A O 1
ATOM 788 N N . LYS A 1 101 ? 10.609 1.329 -1.101 1.00 97.19 101 LYS A N 1
ATOM 789 C CA . LYS A 1 101 ? 9.428 0.473 -0.929 1.00 97.19 101 LYS A CA 1
ATOM 790 C C . LYS A 1 101 ? 9.286 0.042 0.520 1.00 97.19 101 LYS A C 1
ATOM 792 O O . LYS A 1 101 ? 10.267 -0.347 1.148 1.00 97.19 101 LYS A O 1
ATOM 797 N N . ALA A 1 102 ? 8.058 0.078 1.017 1.00 97.50 102 ALA A N 1
ATOM 798 C CA . ALA A 1 102 ? 7.660 -0.564 2.258 1.00 97.50 102 ALA A CA 1
ATOM 799 C C . ALA A 1 102 ? 6.708 -1.711 1.924 1.00 97.50 102 ALA A C 1
ATOM 801 O O . ALA A 1 102 ? 5.681 -1.515 1.271 1.00 97.50 102 ALA A O 1
ATOM 802 N N . TYR A 1 103 ? 7.076 -2.904 2.373 1.00 98.06 103 TYR A N 1
ATOM 803 C CA . TYR A 1 103 ? 6.349 -4.140 2.123 1.00 98.06 103 TYR A CA 1
ATOM 804 C C . TYR A 1 103 ? 5.473 -4.444 3.332 1.00 98.06 103 TYR A C 1
ATOM 806 O O . TYR A 1 103 ? 5.987 -4.507 4.452 1.00 98.06 103 TYR A O 1
ATOM 814 N N . ILE A 1 104 ? 4.171 -4.610 3.119 1.00 98.25 104 ILE A N 1
ATOM 815 C CA . ILE A 1 104 ? 3.235 -4.971 4.182 1.00 98.25 104 ILE A CA 1
ATOM 816 C C . ILE A 1 104 ? 2.578 -6.293 3.830 1.00 98.25 104 ILE A C 1
ATOM 818 O O . ILE A 1 104 ? 1.875 -6.386 2.825 1.00 98.25 104 ILE A O 1
ATOM 822 N N . HIS A 1 105 ? 2.778 -7.277 4.700 1.00 98.12 105 HIS A N 1
ATOM 823 C CA . HIS A 1 105 ? 2.000 -8.502 4.697 1.00 98.12 105 HIS A CA 1
ATOM 824 C C . HIS A 1 105 ? 0.683 -8.265 5.440 1.00 98.12 105 HIS A C 1
ATOM 826 O O . HIS A 1 105 ? 0.708 -7.883 6.613 1.00 98.12 105 HIS A O 1
ATOM 832 N N . LEU A 1 106 ? -0.454 -8.443 4.769 1.00 97.56 106 LEU A N 1
ATOM 833 C CA . LEU A 1 106 ? -1.771 -8.330 5.389 1.00 97.56 106 LEU A CA 1
ATOM 834 C C . LEU A 1 106 ? -2.061 -9.590 6.203 1.00 97.56 106 LEU A C 1
ATOM 836 O O . LEU A 1 106 ? -1.968 -10.705 5.698 1.00 97.56 106 LEU A O 1
ATOM 840 N N . THR A 1 107 ? -2.438 -9.411 7.465 1.00 96.56 107 THR A N 1
ATOM 841 C CA . THR A 1 107 ? -2.589 -10.524 8.410 1.00 96.56 107 THR A CA 1
ATOM 842 C C . THR A 1 107 ? -4.045 -10.905 8.633 1.00 96.56 107 THR A C 1
ATOM 844 O O . THR A 1 107 ? -4.386 -12.085 8.615 1.00 96.56 107 THR A O 1
ATOM 847 N N . HIS A 1 108 ? -4.915 -9.922 8.862 1.00 94.69 108 HIS A N 1
ATOM 848 C CA . HIS A 1 108 ? -6.336 -10.142 9.125 1.00 94.69 108 HIS A CA 1
ATOM 849 C C . HIS A 1 108 ? -7.151 -8.857 8.959 1.00 94.69 108 HIS A C 1
ATOM 851 O O . HIS A 1 108 ? -6.627 -7.763 8.731 1.00 94.69 108 HIS A O 1
ATOM 857 N N . TYR A 1 109 ? -8.466 -9.009 9.109 1.00 93.25 109 TYR A N 1
ATOM 858 C CA . TYR A 1 109 ? -9.407 -7.913 9.265 1.00 93.25 109 TYR A CA 1
ATOM 859 C C . TYR A 1 109 ? -10.117 -8.048 10.615 1.00 93.25 109 TYR A C 1
ATOM 861 O O . TYR A 1 109 ? -10.774 -9.063 10.839 1.00 93.25 109 TYR A O 1
ATOM 869 N N . GLY A 1 110 ? -10.039 -7.039 11.487 1.00 87.62 110 GLY A N 1
ATOM 870 C CA . GLY A 1 110 ? -10.648 -7.105 12.825 1.00 87.62 110 GLY A CA 1
ATOM 871 C C . GLY A 1 110 ? -9.647 -7.266 13.968 1.00 87.62 110 GLY A C 1
ATOM 872 O O . GLY A 1 110 ? -8.447 -7.280 13.718 1.00 87.62 110 GLY A O 1
ATOM 873 N N . ASN A 1 111 ? -10.174 -7.411 15.188 1.00 75.38 111 ASN A N 1
ATOM 874 C CA . ASN A 1 111 ? -9.415 -7.774 16.393 1.00 75.38 111 ASN A CA 1
ATOM 875 C C . ASN A 1 111 ? -9.220 -9.286 16.501 1.00 75.38 111 ASN A C 1
ATOM 877 O O . ASN A 1 111 ? -10.158 -10.017 16.104 1.00 75.38 111 ASN A O 1
#

Foldseek 3Di:
DWAPDDPQTADDPDDVDGTVLVVFPQSVVVNQCPDPFAFWHWHWDPDQLPEDFQWKKFFDLPQPPGGGDMWTFHAHHPFTATADDVVGDDRHTPVVRDGDIITIHTDDGGD

pLDDT: mean 94.37, std 4.79, range [64.12, 98.38]

Sequence (111 aa):
PFDESGSYQWYYYGYENRAPAWTSVRWMRDYIGNNTGLGPNGQFVSSPASLLTGDIVHIDWTSDGLFNHAVVIYNPGSSPTVSGHTEDCLDKRLSCYPGTKAYIHLTHYGN